Protein AF-A0A0M1J4R1-F1 (afdb_monomer_lite)

Foldseek 3Di:
DDFLLLVQVCVVVVQWDQDPQATHGDDPSNVVVRVVLVVLCVVVVHGDGPVLVVQLNVVSVVPVRHDSSVSSVVGD

Sequence (76 aa):
MLTCSNWNEERQNGSLVLKGGGLVSKSENASLLAAYIKGVVDATNKVITPNSIKSIDRICGANPESKLVKVVLGVN

Radius of gyration: 10.94 Å; chains: 1; bounding box: 26×26×27 Å

Secondary structure (DSSP, 8-state):
--BHHHHHHHHHTTSEEEET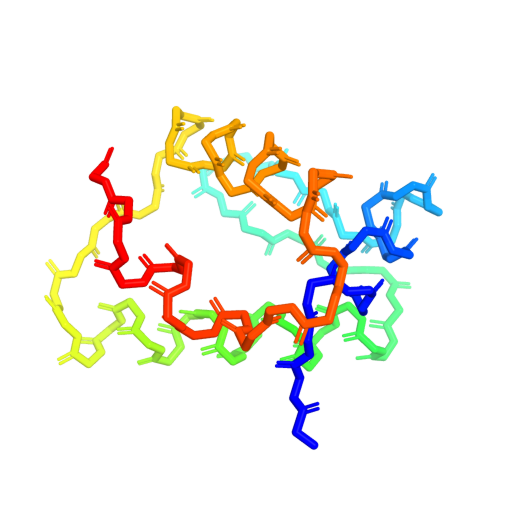TEEEESSHHHHHHHHHHHHHHHHTT----HHHHHHHHHHHHH-TTSBHHHHHHH--

Structure (mmCIF, N/CA/C/O backbone):
data_AF-A0A0M1J4R1-F1
#
_entry.id   AF-A0A0M1J4R1-F1
#
loop_
_atom_site.group_PDB
_atom_site.id
_atom_site.type_symbol
_atom_site.label_atom_id
_atom_site.label_alt_id
_atom_site.label_comp_id
_atom_site.label_asym_id
_atom_site.label_entity_id
_atom_site.label_seq_id
_atom_site.pdbx_PDB_ins_code
_atom_site.Cartn_x
_atom_site.Cartn_y
_atom_site.Cartn_z
_atom_site.occupancy
_atom_site.B_iso_or_equiv
_atom_site.auth_seq_id
_atom_site.auth_comp_id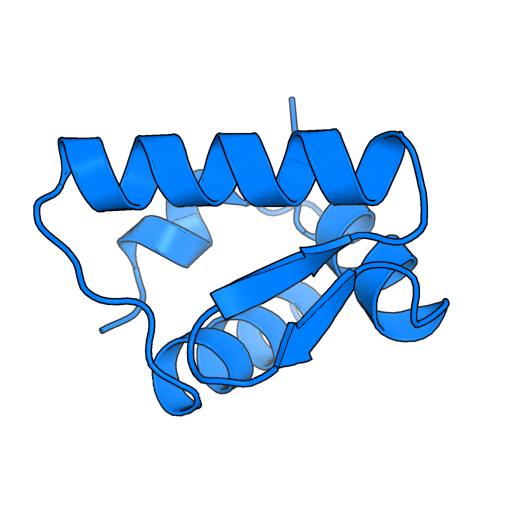
_atom_site.auth_asym_id
_atom_site.auth_atom_id
_atom_site.pdbx_PDB_model_num
ATOM 1 N N . MET A 1 1 ? -0.047 -12.136 -6.862 1.00 71.50 1 MET A N 1
ATOM 2 C CA . MET A 1 1 ? -0.268 -11.769 -5.443 1.00 71.50 1 MET A CA 1
ATOM 3 C C . MET A 1 1 ? 0.516 -10.499 -5.173 1.00 71.50 1 MET A C 1
ATOM 5 O O . MET A 1 1 ? 1.686 -10.494 -5.517 1.00 71.50 1 MET A O 1
ATOM 9 N N . LEU A 1 2 ? -0.103 -9.452 -4.619 1.00 89.94 2 LEU A N 1
ATOM 10 C CA . LEU A 1 2 ? 0.581 -8.173 -4.385 1.00 89.94 2 LEU A CA 1
ATOM 11 C C . LEU A 1 2 ? 1.552 -8.283 -3.200 1.00 89.94 2 LEU A C 1
ATOM 13 O O . LEU A 1 2 ? 1.166 -8.703 -2.100 1.00 89.94 2 LEU A O 1
ATOM 17 N N . THR A 1 3 ? 2.808 -7.920 -3.434 1.00 95.06 3 THR A N 1
ATOM 18 C CA . THR A 1 3 ? 3.874 -7.904 -2.426 1.00 95.06 3 THR A CA 1
ATOM 19 C C . THR A 1 3 ? 4.288 -6.476 -2.094 1.00 95.06 3 THR A C 1
ATOM 21 O O . THR A 1 3 ? 3.863 -5.508 -2.730 1.00 95.06 3 THR A O 1
ATOM 24 N N . CYS A 1 4 ? 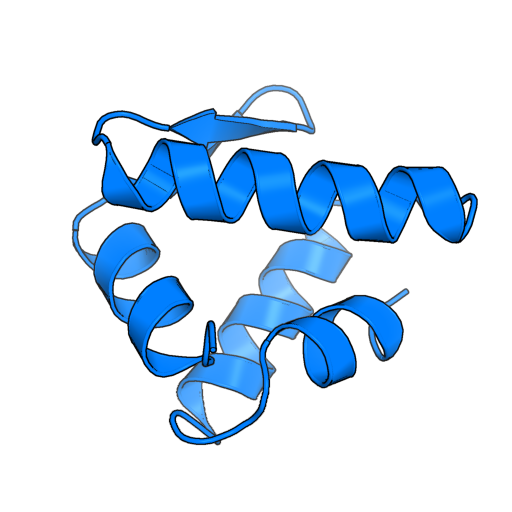5.127 -6.341 -1.072 1.00 95.44 4 CYS A N 1
ATOM 25 C CA . CYS A 1 4 ? 5.752 -5.079 -0.717 1.00 95.44 4 CYS A CA 1
ATOM 26 C C . CYS A 1 4 ? 6.619 -4.499 -1.846 1.00 95.44 4 CYS A C 1
ATOM 28 O O . CYS A 1 4 ? 6.716 -3.281 -1.941 1.00 95.44 4 CYS A O 1
ATOM 30 N N . SER A 1 5 ? 7.164 -5.314 -2.755 1.00 96.19 5 SER A N 1
ATOM 31 C CA . SER A 1 5 ? 7.845 -4.809 -3.955 1.00 96.19 5 SER A CA 1
ATOM 32 C C . SER A 1 5 ? 6.926 -3.958 -4.833 1.00 96.19 5 SER A C 1
ATOM 34 O O . SER A 1 5 ? 7.325 -2.868 -5.225 1.00 96.19 5 SER A O 1
ATOM 36 N N . ASN A 1 6 ? 5.682 -4.397 -5.076 1.00 95.69 6 ASN A N 1
ATOM 37 C CA . ASN A 1 6 ? 4.717 -3.619 -5.867 1.00 95.69 6 ASN A CA 1
ATOM 38 C C . ASN A 1 6 ? 4.373 -2.290 -5.182 1.00 95.69 6 ASN A C 1
ATOM 40 O O . ASN A 1 6 ? 4.260 -1.255 -5.831 1.00 95.69 6 ASN A O 1
ATOM 44 N N . TRP A 1 7 ? 4.217 -2.319 -3.853 1.00 95.00 7 TRP A N 1
ATOM 45 C CA . TRP A 1 7 ? 4.017 -1.110 -3.056 1.00 95.00 7 TRP A CA 1
ATOM 46 C C . TRP A 1 7 ? 5.198 -0.151 -3.205 1.00 95.00 7 TRP A C 1
ATOM 48 O O . TRP A 1 7 ? 5.004 1.007 -3.562 1.00 95.00 7 TRP A O 1
ATOM 58 N N . ASN A 1 8 ? 6.418 -0.634 -2.970 1.00 95.38 8 ASN A N 1
ATOM 59 C CA . ASN A 1 8 ? 7.628 0.179 -3.029 1.00 95.38 8 ASN A CA 1
ATOM 60 C C . ASN A 1 8 ? 7.818 0.809 -4.413 1.00 95.38 8 ASN A C 1
ATOM 62 O O . ASN A 1 8 ? 8.105 1.999 -4.487 1.00 95.38 8 ASN A O 1
ATOM 66 N N . GLU A 1 9 ? 7.614 0.039 -5.482 1.00 96.12 9 GLU A N 1
ATOM 67 C CA . GLU A 1 9 ? 7.731 0.507 -6.865 1.00 96.12 9 GLU A CA 1
ATOM 68 C C . GLU A 1 9 ? 6.792 1.689 -7.145 1.00 96.12 9 GLU A C 1
ATOM 70 O O . GLU A 1 9 ? 7.243 2.768 -7.529 1.00 96.12 9 GLU A O 1
ATOM 75 N N . GLU A 1 10 ? 5.492 1.543 -6.870 1.00 94.81 10 GLU A N 1
ATOM 76 C CA . GLU A 1 10 ? 4.521 2.604 -7.160 1.00 94.81 10 GLU A CA 1
ATOM 77 C C . GLU A 1 10 ? 4.668 3.816 -6.214 1.00 94.81 10 GLU A C 1
ATOM 79 O O . GLU A 1 10 ? 4.386 4.960 -6.585 1.00 94.81 10 GLU A O 1
ATOM 84 N N . ARG A 1 11 ? 5.155 3.609 -4.983 1.00 93.31 11 ARG A N 1
ATOM 85 C CA . ARG A 1 11 ? 5.482 4.709 -4.058 1.00 93.31 11 ARG A CA 1
ATOM 86 C C . ARG A 1 11 ? 6.704 5.497 -4.534 1.00 93.31 11 ARG A C 1
ATOM 88 O O . ARG A 1 11 ? 6.648 6.726 -4.553 1.00 93.31 11 ARG A O 1
ATOM 95 N N . GLN A 1 12 ? 7.781 4.816 -4.935 1.00 93.12 12 GLN A N 1
ATOM 96 C CA . GLN A 1 12 ? 9.027 5.435 -5.412 1.00 93.12 12 GLN A CA 1
ATOM 97 C C . GLN A 1 12 ? 8.832 6.168 -6.740 1.00 93.12 12 GLN A C 1
ATOM 99 O O . GLN A 1 12 ? 9.315 7.286 -6.898 1.00 93.12 12 GLN A O 1
ATOM 104 N N . ASN A 1 13 ? 8.044 5.592 -7.650 1.00 93.69 13 ASN A N 1
ATOM 105 C CA . ASN A 1 13 ? 7.695 6.221 -8.923 1.00 93.69 13 ASN A CA 1
ATOM 106 C C . ASN A 1 13 ? 6.697 7.385 -8.763 1.00 93.69 13 ASN A C 1
ATOM 108 O O . ASN A 1 13 ? 6.357 8.060 -9.735 1.00 93.69 13 ASN A O 1
ATOM 112 N N . GLY A 1 14 ? 6.193 7.634 -7.546 1.00 90.38 14 GLY A N 1
ATOM 113 C CA . GLY A 1 14 ? 5.229 8.699 -7.266 1.00 90.38 14 GLY A CA 1
ATOM 114 C C . GLY A 1 14 ? 3.856 8.479 -7.913 1.00 90.38 14 GLY A C 1
ATOM 115 O O . GLY A 1 14 ? 3.060 9.425 -8.011 1.00 90.38 14 GLY A O 1
ATOM 116 N N . SER A 1 15 ? 3.577 7.251 -8.357 1.00 94.12 15 SER A N 1
ATOM 117 C CA . SER A 1 15 ? 2.307 6.836 -8.946 1.00 94.12 15 SER A CA 1
ATOM 118 C C . SER A 1 15 ? 1.269 6.478 -7.883 1.00 94.12 15 SER A C 1
ATOM 120 O O . SER A 1 15 ? 0.079 6.593 -8.163 1.00 94.12 15 SER A O 1
ATOM 122 N N . LEU A 1 16 ? 1.689 6.139 -6.658 1.00 91.56 16 LEU A N 1
ATOM 123 C CA . LEU A 1 16 ? 0.822 5.957 -5.493 1.00 91.56 16 LEU A CA 1
ATOM 124 C C . LEU A 1 16 ? 1.175 6.960 -4.383 1.00 91.56 16 LEU A C 1
ATOM 126 O O . LEU A 1 16 ? 2.164 6.816 -3.664 1.00 91.56 16 LEU A O 1
ATOM 130 N N . VAL A 1 17 ? 0.348 7.988 -4.200 1.00 89.50 17 VAL A N 1
ATOM 131 C CA . VAL A 1 17 ? 0.603 9.073 -3.234 1.00 89.50 17 VAL A CA 1
ATOM 132 C C . VAL A 1 17 ? -0.491 9.161 -2.179 1.00 89.50 17 VAL A C 1
ATOM 134 O O . VAL A 1 17 ? -1.633 8.789 -2.421 1.00 89.50 17 VAL A O 1
ATOM 137 N N . LEU A 1 18 ? -0.155 9.684 -0.999 1.00 81.94 18 LEU A N 1
ATOM 138 C CA . LEU A 1 18 ? -1.147 9.993 0.029 1.00 81.94 18 LEU A CA 1
ATOM 139 C C . LEU A 1 18 ? -1.608 11.440 -0.163 1.00 81.94 18 LEU A C 1
ATOM 141 O O . LEU A 1 18 ? -0.790 12.357 -0.089 1.00 81.94 18 LEU A O 1
ATOM 145 N N . LYS A 1 19 ? -2.904 11.658 -0.393 1.00 81.38 19 LYS A N 1
ATOM 146 C CA . LYS A 1 19 ? -3.482 13.002 -0.516 1.00 81.38 19 LYS A CA 1
ATOM 147 C C . LYS A 1 19 ? -4.855 13.038 0.145 1.00 81.38 19 LYS A C 1
ATOM 149 O O . LYS A 1 19 ? -5.678 12.164 -0.094 1.00 81.38 19 LYS A O 1
ATOM 154 N N . GLY A 1 20 ? -5.094 14.039 0.993 1.00 71.19 20 GLY A N 1
ATOM 155 C CA . GLY A 1 20 ? -6.395 14.222 1.652 1.00 71.19 20 GLY A CA 1
ATOM 156 C C . GLY A 1 20 ? -6.849 13.028 2.504 1.00 71.19 20 GLY A C 1
ATOM 157 O O . GLY A 1 20 ? -8.041 12.769 2.582 1.00 71.19 20 GLY A O 1
ATOM 158 N N . GLY A 1 21 ? -5.913 12.272 3.092 1.00 69.25 21 GLY A N 1
ATOM 159 C CA . GLY A 1 21 ? -6.226 11.086 3.902 1.00 69.25 21 GLY A CA 1
ATOM 160 C C . GLY A 1 21 ? -6.498 9.801 3.109 1.00 69.25 21 GLY A C 1
ATOM 161 O O . GLY A 1 21 ? -6.788 8.781 3.719 1.00 69.25 21 GLY A O 1
ATOM 162 N N . GLY A 1 22 ? -6.369 9.820 1.776 1.00 77.25 22 GLY A N 1
ATOM 163 C CA . GLY A 1 22 ? -6.564 8.651 0.915 1.00 77.25 22 GLY A CA 1
ATOM 164 C C . GLY A 1 22 ? -5.386 8.380 -0.021 1.00 77.25 22 GLY A C 1
ATOM 165 O O . GLY A 1 22 ? -4.583 9.268 -0.323 1.00 77.25 22 GLY A O 1
ATOM 166 N N . LEU A 1 23 ? -5.284 7.134 -0.487 1.00 86.38 23 LEU A N 1
ATOM 167 C CA . LEU A 1 23 ? -4.340 6.749 -1.534 1.00 86.38 23 LEU A CA 1
ATOM 168 C C . LEU A 1 23 ? -4.865 7.218 -2.893 1.00 86.38 23 LEU A C 1
ATOM 170 O O . LEU A 1 23 ? -5.954 6.833 -3.311 1.00 86.38 23 LEU A O 1
ATOM 174 N N . VAL A 1 24 ? -4.081 8.045 -3.577 1.00 88.38 24 VAL A N 1
ATOM 175 C CA . VAL A 1 24 ? -4.349 8.522 -4.934 1.00 88.38 24 VAL A CA 1
ATOM 176 C C . VAL A 1 24 ? -3.400 7.817 -5.891 1.00 88.38 24 VAL A C 1
ATOM 178 O O . VAL A 1 24 ? -2.183 7.847 -5.693 1.00 88.38 24 VAL A O 1
ATOM 181 N N . SER A 1 25 ? -3.962 7.208 -6.931 1.00 91.50 25 SER A N 1
ATOM 182 C CA . SER A 1 25 ? -3.227 6.518 -7.986 1.00 91.50 25 SER A CA 1
ATOM 183 C C . SER A 1 25 ? -3.079 7.377 -9.247 1.00 91.50 25 SER A C 1
ATOM 185 O O . SER A 1 25 ? -3.950 8.179 -9.580 1.00 91.50 25 SER A O 1
ATOM 187 N N . LYS A 1 26 ? -1.960 7.203 -9.957 1.00 92.56 26 LYS A N 1
ATOM 188 C CA . LYS A 1 26 ? -1.657 7.841 -11.254 1.00 92.56 26 LYS A CA 1
ATOM 189 C C . LYS A 1 26 ? -1.241 6.840 -12.339 1.00 92.56 26 LYS A C 1
ATOM 191 O O . LYS A 1 26 ? -0.862 7.244 -13.432 1.00 92.56 26 LYS A O 1
ATOM 196 N N . SER A 1 27 ? -1.279 5.551 -12.027 1.00 93.00 27 SER A N 1
ATOM 197 C CA . SER A 1 27 ? -1.002 4.439 -12.937 1.00 93.00 27 SER A CA 1
ATOM 198 C C . SER A 1 27 ? -2.067 3.358 -12.736 1.00 93.00 27 SER A C 1
ATOM 200 O O . SER A 1 27 ? -2.787 3.349 -11.727 1.00 93.00 27 SER A O 1
ATOM 202 N N . GLU A 1 28 ? -2.169 2.432 -13.684 1.00 92.75 28 GLU A N 1
ATOM 203 C CA . GLU A 1 28 ? -3.053 1.272 -13.560 1.00 92.75 28 GLU A CA 1
ATOM 204 C C . GLU A 1 28 ? -2.662 0.400 -12.352 1.00 92.75 28 GLU A C 1
ATOM 206 O O . GLU A 1 28 ? -3.496 0.125 -11.489 1.00 92.75 28 GLU A O 1
ATOM 211 N N . ASN A 1 29 ? -1.371 0.083 -12.206 1.00 91.00 29 ASN A N 1
ATOM 212 C CA . ASN A 1 29 ? -0.842 -0.689 -11.078 1.00 91.00 29 ASN A CA 1
ATOM 213 C C . ASN A 1 29 ? -1.099 -0.018 -9.721 1.00 91.00 29 ASN A C 1
ATOM 215 O O . ASN A 1 29 ? -1.551 -0.674 -8.779 1.00 91.00 29 ASN A O 1
ATOM 219 N N . ALA A 1 30 ? -0.878 1.295 -9.614 1.00 92.31 30 ALA A N 1
ATOM 220 C CA . ALA A 1 30 ? -1.189 2.044 -8.401 1.00 92.31 30 ALA A CA 1
ATOM 221 C C . ALA A 1 30 ? -2.691 2.016 -8.090 1.00 92.31 30 ALA A C 1
ATOM 223 O O . ALA A 1 30 ? -3.074 1.987 -6.922 1.00 92.31 30 ALA A O 1
ATOM 224 N N . SER A 1 31 ? -3.549 2.005 -9.114 1.00 92.62 31 SER A N 1
ATOM 225 C CA . SER A 1 31 ? -5.004 1.932 -8.936 1.00 92.62 31 SER A CA 1
ATOM 226 C C . SER A 1 31 ? -5.428 0.564 -8.404 1.00 92.62 31 SER A C 1
ATOM 228 O O . SER A 1 31 ? -6.232 0.494 -7.474 1.00 92.62 31 SER A O 1
ATOM 230 N N . LEU A 1 32 ? -4.825 -0.514 -8.913 1.00 91.19 32 LEU A N 1
ATOM 231 C CA . LEU A 1 32 ? -5.021 -1.870 -8.396 1.00 91.19 32 LEU A CA 1
ATOM 232 C C . LEU A 1 32 ? -4.561 -1.992 -6.937 1.00 91.19 32 LEU A C 1
ATOM 234 O O . LEU A 1 32 ? -5.290 -2.536 -6.108 1.00 91.19 32 LEU A O 1
ATOM 238 N N . LEU A 1 33 ? -3.391 -1.442 -6.596 1.00 92.38 33 LEU A N 1
ATOM 239 C CA . LEU A 1 33 ? -2.900 -1.402 -5.214 1.00 92.38 33 LEU A CA 1
ATOM 240 C C . LEU A 1 33 ? -3.827 -0.597 -4.296 1.00 92.38 33 LEU A C 1
ATOM 242 O O . LEU A 1 33 ? -4.163 -1.065 -3.209 1.00 92.38 33 LEU A O 1
ATOM 246 N N . ALA A 1 34 ? -4.261 0.592 -4.720 1.00 91.06 34 ALA A N 1
ATOM 247 C CA . ALA A 1 34 ? -5.149 1.444 -3.934 1.00 91.06 34 ALA A CA 1
ATOM 248 C C . ALA A 1 34 ? -6.503 0.766 -3.677 1.00 91.06 34 ALA A C 1
ATOM 250 O O . ALA A 1 34 ? -6.972 0.749 -2.538 1.00 91.06 34 ALA A O 1
ATOM 251 N N . ALA A 1 35 ? -7.101 0.155 -4.705 1.00 90.44 35 ALA A N 1
ATOM 252 C CA . ALA A 1 35 ? -8.348 -0.595 -4.583 1.00 90.44 35 ALA A CA 1
ATOM 253 C C . ALA A 1 35 ? -8.192 -1.817 -3.669 1.00 90.44 35 ALA A C 1
ATOM 255 O O . ALA A 1 35 ? -9.039 -2.058 -2.810 1.00 90.44 35 ALA A O 1
ATOM 256 N N . TYR A 1 36 ? -7.086 -2.553 -3.806 1.00 90.25 36 TYR A N 1
ATOM 257 C CA . TYR A 1 36 ? -6.785 -3.700 -2.955 1.00 90.25 36 T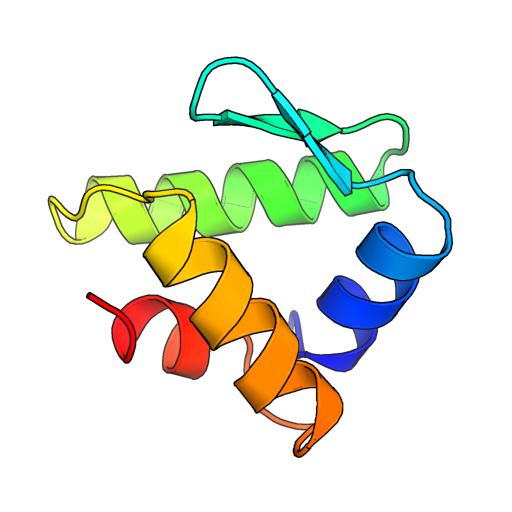YR A CA 1
ATOM 258 C C . TYR A 1 36 ? -6.694 -3.308 -1.480 1.00 90.25 36 TYR A C 1
ATOM 260 O O . TYR A 1 36 ? -7.338 -3.916 -0.627 1.00 90.25 36 TYR A O 1
ATOM 268 N N . ILE A 1 37 ? -5.926 -2.261 -1.180 1.00 89.69 37 ILE A N 1
ATOM 269 C CA . ILE A 1 37 ? -5.752 -1.765 0.184 1.00 89.69 37 ILE A CA 1
ATOM 270 C C . ILE A 1 37 ? -7.076 -1.260 0.742 1.00 89.69 37 ILE A C 1
ATOM 272 O O . ILE A 1 37 ? -7.424 -1.615 1.864 1.00 89.69 37 ILE A O 1
ATOM 276 N N . LYS A 1 38 ? -7.841 -0.496 -0.045 1.00 88.88 38 LYS A N 1
ATOM 277 C CA . LYS A 1 38 ? -9.176 -0.046 0.353 1.00 88.88 38 LYS A CA 1
ATOM 278 C C . LYS A 1 38 ? -10.080 -1.228 0.711 1.00 88.88 38 LYS A C 1
ATOM 280 O O . LYS A 1 38 ? -10.662 -1.225 1.785 1.00 88.88 38 LYS A O 1
ATOM 285 N N . GLY A 1 39 ? -10.113 -2.274 -0.116 1.00 90.25 39 GLY A N 1
ATOM 286 C CA . GLY A 1 39 ? -10.895 -3.479 0.171 1.00 90.25 39 GLY A CA 1
ATOM 287 C C . GLY A 1 39 ? -10.485 -4.176 1.474 1.00 90.25 39 GLY A C 1
ATOM 288 O O . GLY A 1 39 ? -11.347 -4.604 2.235 1.00 90.25 39 GLY A O 1
ATOM 289 N N . VAL A 1 40 ? -9.184 -4.253 1.774 1.00 89.75 40 VAL A N 1
ATOM 290 C CA . VAL A 1 40 ? -8.686 -4.815 3.046 1.00 89.75 40 VAL A CA 1
ATOM 291 C C . VAL A 1 40 ? -9.128 -3.965 4.239 1.00 89.75 40 VAL A C 1
ATOM 293 O O . VAL A 1 40 ? -9.531 -4.499 5.271 1.00 89.75 40 VAL A O 1
ATOM 296 N N . VAL A 1 41 ? -9.048 -2.645 4.108 1.00 88.00 41 VAL A N 1
ATOM 297 C CA . VAL A 1 41 ? -9.400 -1.681 5.156 1.00 88.00 41 VAL A CA 1
ATOM 298 C C . VAL A 1 41 ? -10.896 -1.716 5.445 1.00 88.00 41 VAL A C 1
ATOM 300 O O . VAL A 1 41 ? -11.277 -1.869 6.604 1.00 88.00 41 VAL A O 1
ATOM 303 N N . ASP A 1 42 ? -11.718 -1.679 4.396 1.00 89.00 42 ASP A N 1
ATOM 304 C CA . ASP A 1 42 ? -13.177 -1.761 4.480 1.00 89.00 42 ASP A CA 1
ATOM 305 C C . ASP A 1 42 ? -13.606 -3.098 5.110 1.00 89.00 42 ASP A C 1
ATOM 307 O O . ASP A 1 42 ? -14.414 -3.123 6.034 1.00 89.00 42 ASP A O 1
ATOM 311 N N . ALA A 1 43 ? -12.997 -4.217 4.697 1.00 89.19 43 ALA A N 1
ATOM 312 C CA . ALA A 1 43 ? -13.292 -5.539 5.257 1.00 89.19 43 ALA A CA 1
ATOM 313 C C . ALA A 1 43 ? -12.881 -5.696 6.732 1.00 89.19 43 ALA A C 1
ATOM 315 O O . ALA A 1 43 ? -13.382 -6.585 7.420 1.00 89.19 43 ALA A O 1
ATOM 316 N N . THR A 1 44 ? -11.957 -4.866 7.222 1.00 88.06 44 THR A N 1
ATOM 317 C CA . THR A 1 44 ? -11.454 -4.930 8.602 1.00 88.06 44 THR A CA 1
ATOM 318 C C . THR A 1 44 ? -11.887 -3.760 9.475 1.00 88.06 44 THR A C 1
ATOM 320 O O . THR A 1 44 ? -11.444 -3.676 10.620 1.00 88.06 44 THR A O 1
ATOM 323 N N . ASN A 1 45 ? -12.756 -2.876 8.968 1.00 86.81 45 ASN A N 1
ATOM 324 C CA . ASN A 1 45 ? -13.166 -1.631 9.628 1.00 86.81 45 ASN A CA 1
ATOM 325 C C . ASN A 1 45 ? -11.974 -0.812 10.158 1.00 86.81 45 ASN A C 1
ATOM 327 O O . ASN A 1 45 ? -12.058 -0.156 11.198 1.00 86.81 45 ASN A O 1
ATOM 331 N N . LYS A 1 46 ? -10.834 -0.880 9.463 1.00 84.38 46 LYS A N 1
ATOM 332 C CA . LYS A 1 46 ? -9.636 -0.116 9.814 1.00 84.38 46 LYS A CA 1
ATOM 333 C C . LYS A 1 46 ? -9.713 1.288 9.227 1.00 84.38 46 LYS A C 1
ATOM 335 O O . LYS A 1 46 ? -10.484 1.563 8.314 1.00 84.38 46 LYS A O 1
ATOM 340 N N . VAL A 1 47 ? -8.869 2.183 9.729 1.00 82.81 47 VAL A N 1
ATOM 341 C CA . VAL A 1 47 ? -8.657 3.508 9.139 1.00 82.81 47 VAL A CA 1
ATOM 342 C C . VAL A 1 47 ? -7.200 3.602 8.725 1.00 82.81 47 VAL A C 1
ATOM 344 O O . VAL A 1 47 ? -6.311 3.393 9.545 1.00 82.81 47 VAL A O 1
ATOM 347 N N . ILE A 1 48 ? -6.940 3.934 7.460 1.00 81.44 48 ILE A N 1
ATOM 348 C CA . ILE A 1 48 ? -5.580 4.249 7.027 1.00 81.44 48 ILE A CA 1
ATOM 349 C C . ILE A 1 48 ? -5.287 5.703 7.338 1.00 81.44 48 ILE A C 1
ATOM 351 O O . ILE A 1 48 ? -5.860 6.621 6.756 1.00 81.44 48 ILE A O 1
ATOM 355 N N . THR A 1 49 ? -4.350 5.900 8.255 1.00 85.69 49 THR A N 1
ATOM 356 C CA . THR A 1 49 ? -3.834 7.217 8.610 1.00 85.69 49 THR A CA 1
ATOM 357 C C . THR A 1 49 ? -2.482 7.456 7.935 1.00 85.69 49 THR A C 1
ATOM 359 O O . THR A 1 49 ? -1.822 6.509 7.490 1.00 85.69 49 THR A O 1
ATOM 362 N N . PRO A 1 50 ? -1.985 8.706 7.909 1.00 87.62 50 PRO A N 1
ATOM 363 C CA . PRO A 1 50 ? -0.611 8.975 7.494 1.00 87.62 50 PRO A CA 1
ATOM 364 C C . PRO A 1 50 ? 0.443 8.160 8.267 1.00 87.62 50 PRO A C 1
ATOM 366 O O . PRO A 1 50 ? 1.480 7.817 7.701 1.00 87.62 50 PRO A O 1
ATOM 369 N N . ASN A 1 51 ? 0.187 7.810 9.534 1.00 89.31 51 ASN A N 1
ATOM 370 C CA . ASN A 1 51 ? 1.096 6.990 10.343 1.00 89.31 51 ASN A CA 1
ATOM 371 C C . ASN A 1 51 ? 1.055 5.509 9.947 1.00 89.31 51 ASN A C 1
ATOM 373 O O . ASN A 1 51 ? 2.106 4.863 9.891 1.00 89.31 51 ASN A O 1
ATOM 377 N N . SER A 1 52 ? -0.127 4.992 9.607 1.00 89.56 52 SER A N 1
ATOM 378 C CA . SER A 1 52 ? -0.289 3.639 9.073 1.00 89.56 52 SER A CA 1
ATOM 379 C C . SER A 1 52 ? 0.496 3.512 7.758 1.00 89.56 52 SER A C 1
ATOM 381 O O . SER A 1 52 ? 1.277 2.579 7.597 1.00 89.56 52 SER A O 1
ATOM 383 N N . ILE A 1 53 ? 0.403 4.512 6.867 1.00 89.88 53 ILE A N 1
ATOM 384 C CA . ILE A 1 53 ? 1.180 4.571 5.614 1.00 89.88 53 ILE A CA 1
ATOM 385 C C . ILE A 1 53 ? 2.689 4.593 5.867 1.00 89.88 53 ILE A C 1
ATOM 387 O O . ILE A 1 53 ? 3.404 3.792 5.273 1.00 89.88 53 ILE A O 1
ATOM 391 N N . LYS A 1 54 ? 3.182 5.443 6.779 1.00 91.19 54 LYS A N 1
ATOM 392 C CA . LYS A 1 54 ? 4.611 5.458 7.149 1.00 91.19 54 LYS A CA 1
ATOM 393 C C . LYS A 1 54 ? 5.083 4.099 7.673 1.00 91.19 54 LYS A C 1
ATOM 395 O O . LYS A 1 54 ? 6.202 3.678 7.388 1.00 91.19 54 LYS A O 1
ATOM 400 N N . SER A 1 55 ? 4.236 3.410 8.434 1.00 93.31 55 SER A N 1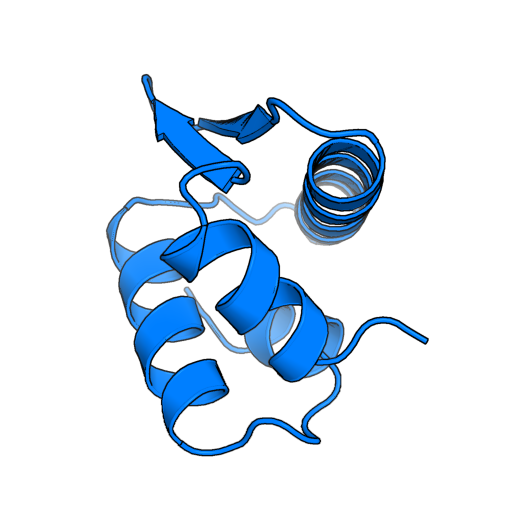
ATOM 401 C CA . SER A 1 55 ? 4.538 2.072 8.947 1.00 93.31 55 SER A CA 1
ATOM 402 C C . SER A 1 55 ? 4.598 1.036 7.825 1.00 93.31 55 SER A C 1
ATOM 404 O O . SER A 1 55 ? 5.527 0.229 7.812 1.00 93.31 55 SER A O 1
ATOM 406 N N . ILE A 1 56 ? 3.670 1.095 6.863 1.00 92.88 56 ILE A N 1
ATOM 407 C CA . ILE A 1 56 ? 3.686 0.240 5.668 1.00 92.88 56 ILE A CA 1
ATOM 408 C C . ILE A 1 56 ? 4.952 0.509 4.848 1.00 92.88 56 ILE A C 1
ATOM 410 O O . ILE A 1 56 ? 5.675 -0.440 4.561 1.00 92.88 56 ILE A O 1
ATOM 414 N N . ASP A 1 57 ? 5.269 1.775 4.551 1.00 94.06 57 ASP A N 1
ATOM 415 C CA . ASP A 1 57 ? 6.482 2.170 3.817 1.00 94.06 57 ASP A CA 1
ATOM 416 C C . ASP A 1 57 ? 7.744 1.599 4.485 1.00 94.06 57 ASP A C 1
ATOM 418 O O . ASP A 1 57 ? 8.586 0.993 3.824 1.00 94.06 57 ASP A O 1
ATOM 422 N N . ARG A 1 58 ? 7.853 1.718 5.816 1.00 95.81 58 ARG A N 1
ATOM 423 C CA . ARG A 1 58 ? 8.991 1.183 6.578 1.00 95.81 58 ARG A CA 1
ATOM 424 C C . ARG A 1 58 ? 9.080 -0.343 6.506 1.00 95.81 58 ARG A C 1
ATOM 426 O O . ARG A 1 58 ? 10.157 -0.879 6.259 1.00 95.81 58 ARG A O 1
ATOM 433 N N . ILE A 1 59 ? 7.976 -1.050 6.759 1.00 96.12 59 ILE A N 1
ATOM 434 C CA . ILE A 1 59 ? 7.965 -2.522 6.793 1.00 96.12 59 ILE A CA 1
ATOM 435 C C . ILE A 1 59 ? 8.228 -3.090 5.396 1.00 96.12 59 ILE A C 1
ATOM 437 O O . ILE A 1 59 ? 9.024 -4.020 5.262 1.00 96.12 59 ILE A O 1
ATOM 441 N N . CYS A 1 60 ? 7.603 -2.513 4.368 1.00 95.94 60 CYS A N 1
ATOM 442 C CA . CYS A 1 60 ? 7.790 -2.930 2.985 1.00 95.94 60 CYS A CA 1
ATOM 443 C C . CYS A 1 60 ? 9.172 -2.572 2.438 1.00 95.94 60 CYS A C 1
ATOM 445 O O . CYS A 1 60 ? 9.711 -3.346 1.650 1.00 95.94 60 CYS A O 1
ATOM 447 N N . GLY A 1 61 ? 9.781 -1.471 2.887 1.00 96.25 61 GLY A N 1
ATOM 448 C CA . GLY A 1 61 ? 11.173 -1.156 2.569 1.00 96.25 61 GLY A CA 1
ATOM 449 C C . GLY A 1 61 ? 12.157 -2.196 3.113 1.00 96.25 61 GLY A C 1
ATOM 450 O O . GLY A 1 61 ? 13.124 -2.531 2.439 1.00 96.25 61 GLY A O 1
ATOM 451 N N . ALA A 1 62 ? 11.892 -2.749 4.301 1.00 96.88 62 ALA A N 1
ATOM 452 C CA . ALA A 1 62 ? 12.742 -3.770 4.916 1.00 96.88 62 ALA A CA 1
ATOM 453 C C . ALA A 1 62 ? 12.458 -5.206 4.431 1.00 96.88 62 ALA A C 1
ATOM 455 O O . ALA A 1 62 ? 13.325 -6.063 4.556 1.00 96.88 62 ALA A O 1
ATOM 456 N N . ASN A 1 63 ? 11.253 -5.486 3.917 1.00 96.75 63 ASN A N 1
ATOM 457 C CA . ASN A 1 63 ? 10.810 -6.842 3.568 1.00 96.75 63 ASN A CA 1
ATOM 458 C C . ASN A 1 63 ? 10.049 -6.853 2.225 1.00 96.75 63 ASN A C 1
ATOM 460 O O . ASN A 1 63 ? 8.824 -7.032 2.218 1.00 96.75 63 ASN A O 1
ATOM 464 N N . PRO A 1 64 ? 10.726 -6.656 1.082 1.00 95.88 64 PRO A N 1
ATOM 465 C CA . PRO A 1 64 ? 10.074 -6.489 -0.220 1.00 95.88 64 PRO A CA 1
ATOM 466 C C . PRO A 1 64 ? 9.253 -7.716 -0.660 1.00 95.88 64 PRO A C 1
ATOM 468 O O . PRO A 1 64 ? 8.179 -7.564 -1.249 1.00 95.88 64 PRO A O 1
ATOM 471 N N . GLU A 1 65 ? 9.666 -8.935 -0.302 1.00 96.56 65 GLU A N 1
ATOM 472 C CA . GLU A 1 65 ? 8.898 -10.153 -0.619 1.00 96.56 65 GLU A CA 1
ATOM 473 C C . GLU A 1 65 ? 7.673 -10.393 0.281 1.00 96.56 65 GLU A C 1
ATOM 475 O O . GLU A 1 65 ? 6.857 -11.280 0.005 1.00 96.56 65 GLU A O 1
ATOM 480 N N . SER A 1 66 ? 7.490 -9.606 1.347 1.00 96.38 66 SER A N 1
ATOM 481 C CA . SER A 1 66 ? 6.334 -9.771 2.228 1.00 96.38 66 SER A CA 1
ATOM 482 C C . SER A 1 66 ? 5.018 -9.516 1.497 1.00 96.38 66 SER A C 1
ATOM 484 O O . SER A 1 66 ? 4.876 -8.610 0.675 1.00 96.38 66 SER A O 1
ATOM 486 N N . LYS A 1 67 ? 4.006 -10.316 1.841 1.00 95.31 67 LYS A N 1
ATOM 487 C CA . LYS A 1 67 ? 2.636 -10.152 1.342 1.00 95.31 67 LYS A CA 1
ATOM 488 C C . LYS A 1 67 ? 2.078 -8.823 1.847 1.00 95.31 67 LYS A C 1
ATOM 490 O O . LYS A 1 67 ? 1.905 -8.667 3.056 1.00 95.31 67 LYS A O 1
ATOM 495 N N . LEU A 1 68 ? 1.719 -7.918 0.937 1.00 93.44 68 LEU A N 1
ATOM 496 C CA . LEU A 1 68 ? 1.287 -6.561 1.287 1.00 93.44 68 LEU A CA 1
ATOM 497 C C . LEU A 1 68 ? 0.096 -6.563 2.257 1.00 93.44 68 LEU A C 1
ATOM 499 O O . LEU A 1 68 ? 0.089 -5.827 3.236 1.00 93.44 68 LEU A O 1
ATOM 503 N N . VAL A 1 69 ? -0.866 -7.466 2.055 1.00 92.50 69 VAL A N 1
ATOM 504 C CA . VAL A 1 69 ? -2.028 -7.616 2.947 1.00 92.50 69 VAL A CA 1
ATOM 505 C C . VAL A 1 69 ? -1.656 -7.911 4.393 1.00 92.50 69 VAL A C 1
ATOM 507 O O . VAL A 1 69 ? -2.277 -7.368 5.296 1.00 92.50 69 VAL A O 1
ATOM 510 N N . LYS A 1 70 ? -0.622 -8.726 4.636 1.00 93.06 70 LYS A N 1
ATOM 511 C CA . LYS A 1 70 ? -0.185 -9.027 6.005 1.00 93.06 70 LYS A CA 1
ATOM 512 C C . LYS A 1 70 ? 0.367 -7.775 6.681 1.00 93.06 70 LYS A C 1
ATOM 514 O O . LYS A 1 70 ? 0.114 -7.567 7.861 1.00 93.06 70 LYS A O 1
ATOM 519 N N . VAL A 1 71 ? 1.080 -6.940 5.926 1.00 93.50 71 VAL A N 1
ATOM 520 C CA . VAL A 1 71 ? 1.623 -5.672 6.422 1.00 93.50 71 VAL A CA 1
ATOM 521 C C . VAL A 1 71 ? 0.501 -4.676 6.703 1.00 93.50 71 VAL A C 1
ATOM 523 O O . VAL A 1 71 ? 0.443 -4.135 7.800 1.00 93.50 71 VAL A O 1
ATOM 526 N N . V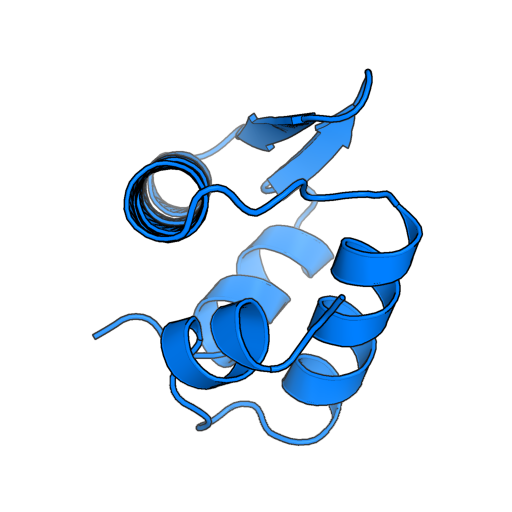AL A 1 72 ? -0.434 -4.490 5.765 1.00 91.06 72 VAL A N 1
ATOM 527 C CA . VAL A 1 72 ? -1.592 -3.589 5.929 1.00 91.06 72 VAL A CA 1
ATOM 528 C C . VAL A 1 72 ? -2.451 -3.999 7.130 1.00 91.06 72 VAL A C 1
ATOM 530 O O . VAL A 1 72 ? -2.863 -3.156 7.920 1.00 91.06 72 VAL A O 1
ATOM 533 N N . LEU A 1 73 ? -2.678 -5.299 7.323 1.00 91.00 73 LEU A N 1
ATOM 534 C CA . LEU A 1 73 ? -3.390 -5.810 8.494 1.00 91.00 73 LEU A CA 1
ATOM 535 C C . LEU A 1 73 ? -2.600 -5.643 9.798 1.00 91.00 73 LEU A C 1
ATOM 537 O O . LEU A 1 73 ? -3.215 -5.547 10.857 1.00 91.00 73 LEU A O 1
ATOM 541 N N . GLY A 1 74 ? -1.270 -5.596 9.738 1.00 87.38 74 GLY A N 1
ATOM 542 C CA . GLY A 1 74 ? -0.392 -5.460 10.901 1.00 87.38 74 GLY A CA 1
ATOM 543 C C . GLY A 1 74 ? -0.183 -4.025 11.389 1.00 87.38 74 GLY A C 1
ATOM 544 O O . GLY A 1 74 ? 0.358 -3.844 12.477 1.00 87.38 74 GLY A O 1
ATOM 545 N N . VAL A 1 75 ? -0.595 -3.011 10.621 1.00 84.88 75 VAL A N 1
ATOM 546 C CA . VAL A 1 75 ? -0.486 -1.602 11.031 1.00 84.88 75 VAL A CA 1
ATOM 547 C C . VAL A 1 75 ? -1.778 -1.098 11.685 1.00 84.88 75 VAL A C 1
ATOM 549 O O . VAL A 1 75 ? -2.880 -1.539 11.335 1.00 84.88 75 VAL A O 1
ATOM 552 N N . ASN A 1 76 ? -1.619 -0.179 12.642 1.00 61.50 76 ASN A N 1
ATOM 553 C CA . ASN A 1 76 ? -2.682 0.622 13.256 1.00 61.50 76 ASN A CA 1
ATOM 554 C C . ASN A 1 76 ? -2.487 2.075 12.824 1.00 61.50 76 ASN A C 1
ATOM 556 O O . ASN A 1 76 ? -1.413 2.638 13.124 1.00 61.50 76 ASN A O 1
#

pLDDT: mean 89.99, std 6.59, range [61.5, 96.88]